Protein AF-A0A3D1TE10-F1 (afdb_monomer_lite)

Sequence (70 aa):
MASDPTLPLPPEGSNESLEQHSASEPQPENDLQQTATEGTPTGYDADQITVLEGLAAVRKRPAMYIGDTG

Secondary structure (DSSP, 8-state):
------PPPPP--------------------------S---SS--GGG--PPPTTHHHHHSHHHHHS---

Structure (mmCIF, N/CA/C/O backbone):
data_AF-A0A3D1TE10-F1
#
_entry.id   AF-A0A3D1TE10-F1
#
loop_
_atom_site.group_PDB
_atom_site.id
_atom_site.type_symbol
_atom_site.label_atom_id
_atom_site.label_alt_id
_atom_site.label_comp_id
_atom_site.label_asym_id
_atom_site.label_entity_id
_atom_site.label_seq_id
_atom_site.pdbx_PDB_ins_code
_atom_site.Cartn_x
_atom_site.Cartn_y
_atom_site.Cartn_z
_atom_site.occupancy
_atom_site.B_iso_or_equiv
_atom_site.auth_seq_id
_atom_site.auth_comp_id
_atom_site.auth_asym_id
_atom_site.auth_atom_id
_atom_site.pdbx_PDB_model_num
ATOM 1 N N . MET A 1 1 ? 8.485 -57.553 36.598 1.00 58.38 1 MET A N 1
ATOM 2 C CA . MET A 1 1 ? 9.398 -56.500 36.110 1.00 58.38 1 MET A CA 1
ATOM 3 C C . MET A 1 1 ? 9.577 -56.733 34.623 1.00 58.38 1 MET A C 1
ATOM 5 O O . MET A 1 1 ? 10.185 -57.730 34.263 1.00 58.38 1 MET A O 1
ATOM 9 N N . ALA A 1 2 ? 8.929 -55.928 33.779 1.00 57.53 2 ALA A N 1
ATOM 10 C CA . ALA A 1 2 ? 9.113 -56.014 32.335 1.00 57.53 2 ALA A CA 1
ATOM 11 C C . ALA A 1 2 ? 10.416 -55.282 32.002 1.00 57.53 2 ALA A C 1
ATOM 13 O O . ALA A 1 2 ? 10.514 -54.079 32.229 1.00 57.53 2 ALA A O 1
ATOM 14 N N . SER A 1 3 ? 11.432 -56.030 31.578 1.00 60.00 3 SER A N 1
ATOM 15 C CA . SER A 1 3 ? 12.675 -55.465 31.064 1.00 60.00 3 SER A CA 1
ATOM 16 C C . SER A 1 3 ? 12.367 -54.786 29.733 1.00 60.00 3 SER A C 1
ATOM 18 O O . SER A 1 3 ? 12.000 -55.455 28.770 1.00 60.00 3 SER A O 1
ATOM 20 N N . ASP A 1 4 ? 12.454 -53.463 29.721 1.00 73.62 4 ASP A N 1
ATOM 21 C CA . ASP A 1 4 ? 12.301 -52.623 28.537 1.00 73.62 4 ASP A CA 1
ATOM 22 C C . ASP A 1 4 ? 13.422 -52.943 27.527 1.00 73.62 4 ASP A C 1
ATOM 24 O O . ASP A 1 4 ? 14.600 -52.848 27.890 1.00 73.62 4 ASP A O 1
ATOM 28 N N . PRO A 1 5 ? 13.123 -53.392 26.293 1.00 69.88 5 PRO A N 1
ATOM 29 C CA . PRO A 1 5 ? 14.155 -53.623 25.298 1.00 69.88 5 PRO A CA 1
ATOM 30 C C . PRO A 1 5 ? 14.630 -52.270 24.760 1.00 69.88 5 PRO A C 1
ATOM 32 O O . PRO A 1 5 ? 13.957 -51.634 23.953 1.00 69.88 5 PRO A O 1
ATOM 35 N N . THR A 1 6 ? 15.809 -51.837 25.208 1.00 75.56 6 THR A N 1
ATOM 36 C CA . THR A 1 6 ? 16.533 -50.679 24.670 1.00 75.56 6 THR A CA 1
ATOM 37 C C . THR A 1 6 ? 16.516 -50.696 23.138 1.00 75.56 6 THR A C 1
ATOM 39 O O . THR A 1 6 ? 17.063 -51.604 22.511 1.00 75.56 6 THR A O 1
ATOM 42 N N . LEU A 1 7 ? 15.881 -49.685 22.537 1.00 71.00 7 LEU A N 1
ATOM 43 C CA . LEU A 1 7 ? 15.918 -49.440 21.096 1.00 71.00 7 LEU A CA 1
ATOM 44 C C . LEU A 1 7 ? 17.376 -49.250 20.637 1.00 71.00 7 LEU A C 1
ATOM 46 O O . LEU A 1 7 ? 18.115 -48.508 21.289 1.00 71.00 7 LEU A O 1
ATOM 50 N N . PRO A 1 8 ? 17.810 -49.871 19.526 1.00 67.94 8 PRO A N 1
ATOM 51 C CA . PRO A 1 8 ? 19.137 -49.614 18.989 1.00 67.94 8 PRO A CA 1
ATOM 52 C C . PRO A 1 8 ? 19.216 -48.164 18.497 1.00 67.94 8 PRO A C 1
ATOM 54 O O . PRO A 1 8 ? 18.377 -47.715 17.712 1.00 67.94 8 PRO A O 1
ATOM 57 N N . LEU A 1 9 ? 20.229 -47.435 18.968 1.00 63.78 9 LEU A N 1
ATOM 58 C CA . LEU A 1 9 ? 20.569 -46.117 18.441 1.00 63.78 9 LEU A CA 1
AT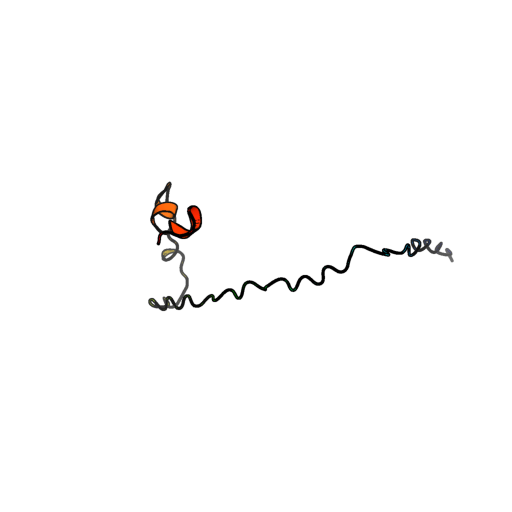OM 59 C C . LEU A 1 9 ? 20.957 -46.259 16.957 1.00 63.78 9 LEU A C 1
ATOM 61 O O . LEU A 1 9 ? 21.641 -47.227 16.606 1.00 63.78 9 LEU A O 1
ATOM 65 N N . PRO A 1 10 ? 20.523 -45.337 16.078 1.00 68.88 10 PRO A N 1
ATOM 66 C CA . PRO A 1 10 ? 20.936 -45.360 14.681 1.00 68.88 10 PRO A CA 1
ATOM 67 C C . PRO A 1 10 ? 22.466 -45.228 14.586 1.00 68.88 10 PRO A C 1
ATOM 69 O O . PRO A 1 10 ? 23.066 -44.542 15.416 1.00 68.88 10 PRO A O 1
ATOM 72 N N . PRO A 1 11 ? 23.113 -45.876 13.599 1.00 65.88 11 PRO A N 1
ATOM 73 C CA . PRO A 1 11 ? 24.550 -45.742 13.409 1.00 65.88 11 PRO A CA 1
ATOM 74 C C . PRO A 1 11 ? 24.897 -44.281 13.103 1.00 65.88 11 PRO A C 1
ATOM 76 O O . PRO A 1 11 ? 24.325 -43.686 12.187 1.00 65.88 11 PRO A O 1
ATOM 79 N N . GLU A 1 12 ? 25.844 -43.719 13.858 1.00 59.38 12 GLU A N 1
ATOM 80 C CA . GLU A 1 12 ? 26.525 -42.474 13.499 1.00 59.38 12 GLU A CA 1
ATOM 81 C C . GLU A 1 12 ? 27.300 -42.696 12.196 1.00 59.38 12 GLU A C 1
ATOM 83 O O . GLU A 1 12 ? 28.424 -43.193 12.177 1.00 59.38 12 GLU A O 1
ATOM 88 N N . GLY A 1 13 ? 26.637 -42.387 11.086 1.00 55.84 13 GLY A N 1
ATOM 89 C CA . GLY A 1 13 ? 27.216 -42.328 9.756 1.00 55.84 13 GLY A CA 1
ATOM 90 C C . GLY A 1 13 ? 27.540 -40.885 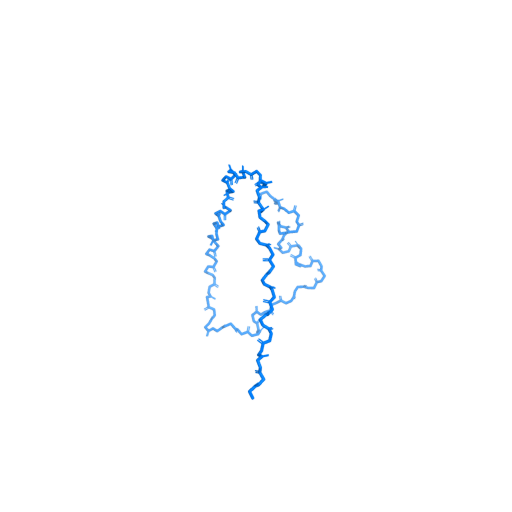9.416 1.00 55.84 13 GLY A C 1
ATOM 91 O O . GLY A 1 13 ? 26.690 -40.163 8.908 1.00 55.84 13 GLY A O 1
ATOM 92 N N . SER A 1 14 ? 28.769 -40.492 9.736 1.00 56.66 14 SER A N 1
ATOM 93 C CA . SER A 1 14 ? 29.667 -39.707 8.889 1.00 56.66 14 SER A CA 1
ATOM 94 C C . SER A 1 14 ? 29.006 -38.960 7.722 1.00 56.66 14 SER A C 1
ATOM 96 O O . SER A 1 14 ? 29.003 -39.434 6.587 1.00 56.66 14 SER A O 1
ATOM 98 N N . ASN A 1 15 ? 28.525 -37.745 7.963 1.00 58.22 15 ASN A N 1
ATOM 99 C CA . ASN A 1 15 ? 28.427 -36.738 6.912 1.00 58.22 15 ASN A CA 1
ATOM 100 C C . ASN A 1 15 ? 29.807 -36.089 6.712 1.00 58.22 15 ASN A C 1
ATOM 102 O O . ASN A 1 15 ? 30.022 -34.919 7.016 1.00 58.22 15 ASN A O 1
ATOM 106 N N . GLU A 1 16 ? 30.762 -36.878 6.217 1.00 60.44 16 GLU A N 1
ATOM 107 C CA . GLU A 1 16 ? 32.002 -36.338 5.672 1.00 60.44 16 GLU A CA 1
ATOM 108 C C . GLU A 1 16 ? 31.711 -35.727 4.295 1.00 60.44 16 GLU A C 1
ATOM 110 O O . GLU A 1 16 ? 31.193 -36.390 3.400 1.00 60.44 16 GLU A O 1
ATOM 115 N N . SER A 1 17 ? 32.096 -34.460 4.150 1.00 58.41 17 SER A N 1
ATOM 116 C CA . SER A 1 17 ? 32.246 -33.728 2.892 1.00 58.41 17 SER A CA 1
ATOM 117 C C . SER A 1 17 ? 30.961 -33.382 2.133 1.00 58.41 17 SER A C 1
ATOM 119 O O . SER A 1 17 ? 30.586 -34.028 1.160 1.00 58.41 17 SER A O 1
ATOM 121 N N . LEU A 1 18 ? 30.365 -32.247 2.496 1.00 60.16 18 LEU A N 1
ATOM 122 C CA . LEU A 1 18 ? 29.980 -31.284 1.470 1.00 60.16 18 LEU A CA 1
ATOM 123 C C . LEU A 1 18 ? 30.768 -30.011 1.757 1.00 60.16 18 LEU A C 1
ATOM 125 O O . LEU A 1 18 ? 30.626 -29.415 2.822 1.00 60.16 18 LEU A O 1
ATOM 129 N N . GLU A 1 19 ? 31.683 -29.738 0.836 1.00 57.09 19 GLU A N 1
ATOM 130 C CA . GLU A 1 19 ? 32.475 -28.545 0.615 1.00 57.09 19 GLU A CA 1
ATOM 131 C C . GLU A 1 19 ? 32.268 -27.383 1.589 1.00 57.09 19 GLU A C 1
ATOM 133 O O . GLU A 1 19 ? 31.182 -26.860 1.821 1.00 57.09 19 GLU A O 1
ATOM 138 N N . GLN A 1 20 ? 33.408 -26.899 2.063 1.00 59.16 20 GLN A N 1
ATOM 139 C CA . GLN A 1 20 ? 33.606 -25.583 2.637 1.00 59.16 20 GLN A CA 1
ATOM 140 C C . GLN A 1 20 ? 32.984 -24.510 1.729 1.00 59.16 20 GLN A C 1
ATOM 142 O O . GLN A 1 20 ? 33.650 -23.936 0.869 1.00 59.16 20 GLN A O 1
ATOM 147 N N . HIS A 1 21 ? 31.714 -24.177 1.947 1.00 52.06 21 HIS A N 1
ATOM 148 C CA . HIS A 1 21 ? 31.143 -22.924 1.480 1.00 52.06 21 HIS A CA 1
ATOM 149 C C . HIS A 1 21 ? 31.627 -21.843 2.445 1.00 52.06 21 HIS A C 1
ATOM 151 O O . HIS A 1 21 ? 30.876 -21.292 3.242 1.00 52.06 21 HIS A O 1
ATOM 157 N N . SER A 1 22 ? 32.923 -21.537 2.378 1.00 55.88 22 SER A N 1
ATOM 158 C CA . SER A 1 22 ? 33.453 -20.273 2.875 1.00 55.88 22 SER A CA 1
ATOM 159 C C . SER A 1 22 ? 33.052 -19.171 1.888 1.00 55.88 22 SER A C 1
ATOM 161 O O . SER A 1 22 ? 33.892 -18.477 1.326 1.00 55.88 22 SER A O 1
ATOM 163 N N . ALA A 1 23 ? 31.754 -19.057 1.618 1.00 64.06 23 ALA A N 1
ATOM 164 C CA . ALA A 1 23 ? 31.170 -17.886 1.008 1.00 64.06 23 ALA A CA 1
ATOM 165 C C . ALA A 1 23 ? 30.746 -17.018 2.185 1.00 64.06 23 ALA A C 1
ATOM 167 O O . ALA A 1 23 ? 29.776 -17.333 2.872 1.00 64.06 23 ALA A O 1
ATOM 168 N N . SER A 1 24 ? 31.512 -15.962 2.461 1.00 62.66 24 SER A N 1
ATOM 169 C CA . SER A 1 24 ? 30.977 -14.828 3.206 1.00 62.66 24 SER A CA 1
ATOM 170 C C . SER A 1 24 ? 29.743 -14.365 2.446 1.00 62.66 24 SER A C 1
ATOM 172 O O . SER A 1 24 ? 29.856 -13.673 1.439 1.00 62.66 24 SER A O 1
ATOM 174 N N . GLU A 1 25 ? 28.581 -14.835 2.875 1.00 64.56 25 GLU A N 1
ATOM 175 C CA . GLU A 1 25 ? 27.301 -14.351 2.404 1.00 64.56 25 GLU A CA 1
ATOM 176 C C . GLU A 1 25 ? 27.264 -12.875 2.816 1.00 64.56 25 GLU A C 1
ATOM 178 O O . GLU A 1 25 ? 27.340 -12.594 4.019 1.00 64.56 25 GLU A O 1
ATOM 183 N N . PRO A 1 26 ? 27.267 -11.908 1.876 1.00 62.84 26 PRO A N 1
ATOM 184 C CA . PRO A 1 26 ? 27.029 -10.535 2.262 1.00 62.84 26 PRO A CA 1
ATOM 185 C C . PRO A 1 26 ? 25.615 -10.524 2.829 1.00 62.84 26 PRO A C 1
ATOM 187 O O . PRO A 1 26 ? 24.635 -10.703 2.105 1.00 62.84 26 PRO A O 1
ATOM 190 N N . GLN A 1 27 ? 25.526 -10.400 4.153 1.00 58.81 27 GLN A N 1
ATOM 191 C CA . GLN A 1 27 ? 24.290 -10.041 4.820 1.00 58.81 27 GLN A CA 1
ATOM 192 C C . GLN A 1 27 ? 23.755 -8.836 4.046 1.00 58.81 27 GLN A C 1
ATOM 194 O O . GLN A 1 27 ? 24.502 -7.867 3.898 1.00 58.81 27 GLN A O 1
ATOM 199 N N . PRO A 1 28 ? 22.528 -8.868 3.501 1.00 61.25 28 PRO A N 1
ATOM 200 C CA . PRO A 1 28 ? 21.915 -7.634 3.071 1.00 61.25 28 PRO A CA 1
ATOM 201 C C . PRO A 1 28 ? 21.777 -6.802 4.344 1.00 61.25 28 PRO A C 1
ATOM 203 O O . PRO A 1 28 ? 20.890 -7.044 5.164 1.00 61.25 28 PRO A O 1
ATOM 206 N N . GLU A 1 29 ? 22.721 -5.886 4.548 1.00 61.06 29 GLU A N 1
ATOM 207 C CA . GLU A 1 29 ? 22.586 -4.729 5.412 1.00 61.06 29 GLU A CA 1
ATOM 208 C C . GLU A 1 29 ? 21.376 -3.974 4.881 1.00 61.06 29 GLU A C 1
ATOM 210 O O . GLU A 1 29 ? 21.417 -3.170 3.957 1.00 61.06 29 GLU A O 1
ATOM 215 N N . ASN A 1 30 ? 20.223 -4.419 5.364 1.00 60.88 30 ASN A N 1
ATOM 216 C CA . ASN A 1 30 ? 18.945 -3.845 5.056 1.00 60.88 30 ASN A CA 1
ATOM 217 C C . ASN A 1 30 ? 18.932 -2.545 5.846 1.00 60.88 30 ASN A C 1
ATOM 219 O O . ASN A 1 30 ? 18.499 -2.517 7.000 1.00 60.88 30 ASN A O 1
ATOM 223 N N . ASP A 1 31 ? 19.503 -1.501 5.241 1.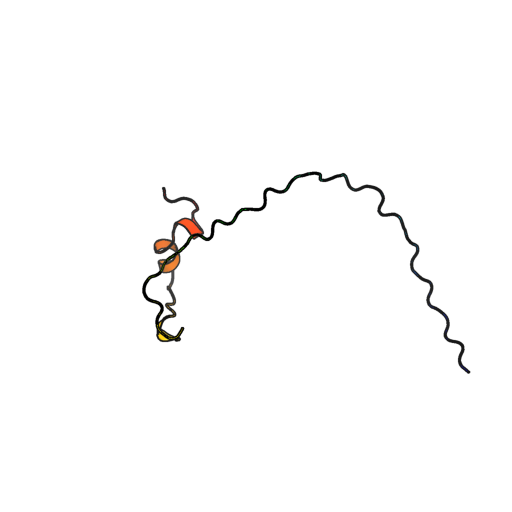00 58.28 31 ASP A N 1
ATOM 224 C CA . ASP A 1 31 ? 19.329 -0.109 5.624 1.00 58.28 31 ASP A CA 1
ATOM 225 C C . ASP A 1 31 ? 17.833 0.214 5.530 1.00 58.28 31 ASP A C 1
ATOM 227 O O . ASP A 1 31 ? 17.344 0.894 4.627 1.00 58.28 31 ASP A O 1
ATOM 231 N N . LEU A 1 32 ? 17.070 -0.284 6.504 1.00 57.22 32 LEU A N 1
ATOM 232 C CA . LEU A 1 32 ? 15.700 0.102 6.799 1.00 57.22 32 LEU A CA 1
ATOM 233 C C . LEU A 1 32 ? 15.712 1.504 7.416 1.00 57.22 32 LEU A C 1
ATOM 235 O O . LEU A 1 32 ? 15.125 1.753 8.467 1.00 57.22 32 LEU A O 1
ATOM 239 N N . GLN A 1 33 ? 16.373 2.456 6.763 1.00 56.44 33 GLN A N 1
ATOM 240 C CA . GLN A 1 33 ? 16.323 3.861 7.125 1.00 56.44 33 GLN A CA 1
ATOM 241 C C . GLN A 1 33 ? 15.114 4.522 6.445 1.00 56.44 33 GLN A C 1
ATOM 243 O O . GLN A 1 33 ? 15.212 5.574 5.826 1.00 56.44 33 GLN A O 1
ATOM 248 N N . GLN A 1 34 ? 13.931 3.913 6.572 1.00 55.84 34 GLN A N 1
ATOM 249 C CA . GLN A 1 34 ? 12.674 4.576 6.234 1.00 55.84 34 GLN A CA 1
ATOM 250 C C . GLN A 1 34 ? 12.122 5.235 7.498 1.00 55.84 34 GLN A C 1
ATOM 252 O O . GLN A 1 34 ? 11.152 4.776 8.098 1.00 55.84 34 GLN A O 1
ATOM 257 N N . THR A 1 35 ? 12.723 6.350 7.910 1.00 52.09 35 THR A N 1
ATOM 258 C CA . THR A 1 35 ? 12.093 7.252 8.880 1.00 52.09 35 THR A CA 1
ATOM 259 C C . THR A 1 35 ? 11.029 8.079 8.162 1.00 52.09 35 THR A C 1
ATOM 261 O O . THR A 1 35 ? 11.207 9.267 7.901 1.00 52.09 35 THR A O 1
ATOM 264 N N . ALA A 1 36 ? 9.912 7.441 7.809 1.00 57.25 36 ALA A N 1
ATOM 265 C CA . ALA A 1 36 ? 8.675 8.150 7.511 1.00 57.25 36 ALA A CA 1
ATOM 266 C C . ALA A 1 36 ? 7.996 8.489 8.845 1.00 57.25 36 ALA A C 1
ATOM 268 O O . ALA A 1 36 ? 7.043 7.836 9.261 1.00 57.25 36 ALA A O 1
ATOM 269 N N . THR A 1 37 ? 8.523 9.495 9.542 1.00 54.16 37 THR A N 1
ATOM 270 C CA . THR A 1 37 ? 7.818 10.133 10.659 1.00 54.16 37 THR A CA 1
ATOM 271 C C . THR A 1 37 ? 6.803 11.107 10.072 1.00 54.16 37 THR A C 1
ATOM 273 O O . THR A 1 37 ? 6.983 12.319 10.124 1.00 54.16 37 THR A O 1
ATOM 276 N N . GLU A 1 38 ? 5.737 10.579 9.479 1.00 60.75 38 GLU A N 1
ATOM 277 C CA . GLU A 1 38 ? 4.527 11.361 9.240 1.00 60.75 38 GLU A CA 1
ATOM 278 C C . GLU A 1 38 ? 3.515 10.958 10.304 1.00 60.75 38 GLU A C 1
ATOM 280 O O . GLU A 1 38 ? 2.866 9.924 10.204 1.00 60.75 38 GLU A O 1
ATOM 285 N N . GLY A 1 39 ? 3.497 11.769 11.368 1.00 58.78 39 GLY A N 1
ATOM 286 C CA . GLY A 1 39 ? 2.472 11.826 12.405 1.00 58.78 39 GLY A CA 1
ATOM 287 C C . GLY A 1 39 ? 1.987 10.476 12.897 1.00 58.78 39 GLY A C 1
ATOM 288 O O . GLY A 1 39 ? 0.946 10.029 12.441 1.00 58.78 39 GLY A O 1
ATOM 289 N N . THR A 1 40 ? 2.688 9.878 13.866 1.00 57.47 40 THR A N 1
ATOM 290 C CA . THR A 1 40 ? 2.184 8.730 14.628 1.00 57.47 40 THR A CA 1
ATOM 291 C C . THR A 1 40 ? 0.780 9.065 15.135 1.00 57.47 40 THR A C 1
ATOM 293 O O . THR A 1 40 ? 0.656 9.872 16.064 1.00 57.47 40 THR A O 1
ATOM 296 N N . PRO A 1 41 ? -0.288 8.500 14.550 1.00 62.19 41 PRO A N 1
ATOM 297 C CA . PRO A 1 41 ? -1.581 8.595 15.188 1.00 62.19 41 PRO A CA 1
ATOM 298 C C . PRO A 1 41 ? -1.461 7.839 16.513 1.00 62.19 41 PRO A C 1
ATOM 300 O O . PRO A 1 41 ? -0.733 6.851 16.615 1.00 62.19 41 PRO A O 1
ATOM 303 N N . THR A 1 42 ? -2.109 8.333 17.561 1.00 69.94 42 THR A N 1
ATOM 304 C CA . THR A 1 42 ? -1.992 7.838 18.945 1.00 69.94 42 THR A CA 1
ATOM 305 C C . THR A 1 42 ? -2.656 6.465 19.164 1.00 69.94 42 THR A C 1
ATOM 307 O O . THR A 1 42 ? -3.262 6.221 20.203 1.00 69.94 42 THR A O 1
ATOM 310 N N . GLY A 1 43 ? -2.553 5.581 18.176 1.00 79.88 43 GLY A N 1
ATOM 311 C CA . GLY A 1 43 ? -3.194 4.283 18.049 1.00 79.88 43 GLY A CA 1
ATOM 312 C C . GLY A 1 43 ? -3.165 3.865 16.579 1.00 79.88 43 GLY A C 1
ATOM 313 O O . GLY A 1 43 ? -3.415 4.691 15.699 1.00 79.88 43 GLY A O 1
ATOM 314 N N . TYR A 1 44 ? -2.811 2.607 16.310 1.00 85.31 44 TYR A N 1
ATOM 315 C CA . TYR A 1 44 ? -3.029 2.008 14.996 1.00 85.31 44 TYR A CA 1
ATOM 316 C C . TYR A 1 44 ? -4.463 1.484 14.952 1.00 85.31 44 TYR A C 1
ATOM 318 O O . TYR A 1 44 ? -4.744 0.408 15.481 1.00 85.31 44 TYR A O 1
ATOM 326 N N . ASP A 1 45 ? -5.363 2.282 14.387 1.00 87.88 45 ASP A N 1
ATOM 327 C CA . ASP A 1 45 ? -6.790 1.969 14.295 1.00 87.88 45 ASP A CA 1
ATOM 328 C C . ASP A 1 45 ? -7.156 1.460 12.896 1.00 87.88 45 ASP A C 1
ATOM 330 O O . ASP A 1 45 ? -6.475 1.745 11.908 1.00 87.88 45 ASP A O 1
ATOM 334 N N . ALA A 1 46 ? -8.262 0.715 12.793 1.00 90.38 46 ALA A N 1
ATOM 335 C CA . ALA A 1 46 ? -8.716 0.123 11.531 1.00 90.38 46 ALA A CA 1
ATOM 336 C C . ALA A 1 46 ? -8.923 1.165 10.415 1.00 90.38 46 ALA A C 1
ATOM 338 O O . ALA A 1 46 ? -8.678 0.867 9.248 1.00 90.38 46 ALA A O 1
ATOM 339 N N . ASP A 1 47 ? -9.288 2.397 10.774 1.00 90.38 47 ASP A N 1
ATOM 340 C CA . ASP A 1 47 ? -9.490 3.514 9.844 1.00 90.38 47 ASP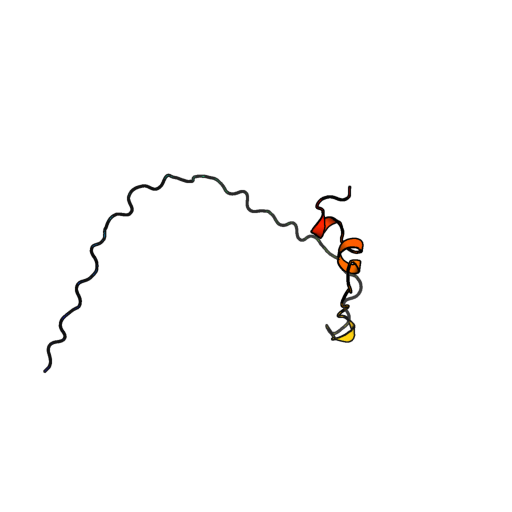 A CA 1
ATOM 341 C C . ASP A 1 47 ? -8.206 3.931 9.102 1.00 90.38 47 ASP A C 1
ATOM 343 O O . ASP A 1 47 ? -8.260 4.609 8.077 1.00 90.38 47 ASP A O 1
ATOM 347 N N . GLN A 1 48 ? -7.037 3.520 9.596 1.00 88.00 48 GLN A N 1
ATOM 348 C CA . GLN A 1 48 ? -5.738 3.797 8.976 1.00 88.00 48 GLN A CA 1
ATOM 349 C C . GLN A 1 48 ? -5.334 2.725 7.958 1.00 88.00 48 GLN A C 1
ATOM 351 O O . GLN A 1 48 ? -4.335 2.874 7.251 1.00 88.00 48 GLN A O 1
ATOM 356 N N . ILE A 1 49 ? -6.097 1.635 7.861 1.00 89.62 49 ILE A N 1
ATOM 357 C CA . ILE A 1 49 ? -5.863 0.566 6.897 1.00 89.62 49 ILE A CA 1
ATOM 358 C C . ILE A 1 49 ? -6.557 0.939 5.592 1.00 89.62 49 ILE A C 1
ATOM 360 O O . ILE A 1 49 ? -7.779 1.002 5.510 1.00 89.62 49 ILE A O 1
ATOM 364 N N . THR A 1 50 ? -5.771 1.148 4.536 1.00 91.44 50 THR A N 1
ATOM 365 C CA . THR A 1 50 ? -6.310 1.384 3.192 1.00 91.44 50 THR A CA 1
ATOM 366 C C . THR A 1 50 ? -6.090 0.161 2.315 1.00 91.44 50 THR A C 1
ATOM 368 O O . THR A 1 50 ? -4.951 -0.216 2.032 1.00 91.44 50 THR A O 1
ATOM 371 N N . VAL A 1 51 ? -7.184 -0.433 1.839 1.00 92.25 51 VAL A N 1
ATOM 372 C CA . VAL A 1 51 ? -7.137 -1.472 0.808 1.00 92.25 51 VAL A CA 1
ATOM 373 C C . VAL A 1 51 ? -7.073 -0.796 -0.556 1.00 92.25 51 VAL A C 1
ATOM 375 O O . VAL A 1 51 ? -7.908 0.039 -0.893 1.00 92.25 51 VAL A O 1
ATOM 378 N N . LEU A 1 52 ? -6.061 -1.148 -1.343 1.00 94.75 52 LEU A N 1
ATOM 379 C CA . LEU A 1 52 ? -5.905 -0.653 -2.706 1.00 94.75 52 LEU A CA 1
ATOM 380 C C . LEU A 1 52 ? -6.455 -1.692 -3.683 1.00 94.75 52 LEU A C 1
ATOM 382 O O . LEU A 1 52 ? -5.944 -2.807 -3.758 1.00 94.75 52 LEU A O 1
ATOM 386 N N . GLU A 1 53 ? -7.486 -1.317 -4.438 1.00 93.94 53 GLU A N 1
ATOM 387 C CA . GLU A 1 53 ? -8.155 -2.217 -5.379 1.00 93.94 53 GLU A CA 1
ATOM 388 C C . GLU A 1 53 ? -7.454 -2.269 -6.746 1.00 93.94 53 GLU A C 1
ATOM 390 O O . GLU A 1 53 ? -6.922 -1.277 -7.261 1.00 93.94 53 GLU A O 1
ATOM 395 N N . GLY A 1 54 ? -7.473 -3.451 -7.368 1.00 94.38 54 GLY A N 1
ATOM 396 C CA . GLY A 1 54 ? -6.928 -3.670 -8.708 1.00 94.38 54 GLY A CA 1
ATOM 397 C C . GLY A 1 54 ? -5.448 -3.285 -8.827 1.00 94.38 54 GLY A C 1
ATOM 398 O O . GLY A 1 54 ? -4.606 -3.740 -8.059 1.00 94.38 54 GLY A O 1
ATOM 399 N N . LEU A 1 55 ? -5.117 -2.437 -9.810 1.00 94.50 55 LEU A N 1
ATOM 400 C CA . LEU A 1 55 ? -3.740 -1.984 -10.078 1.0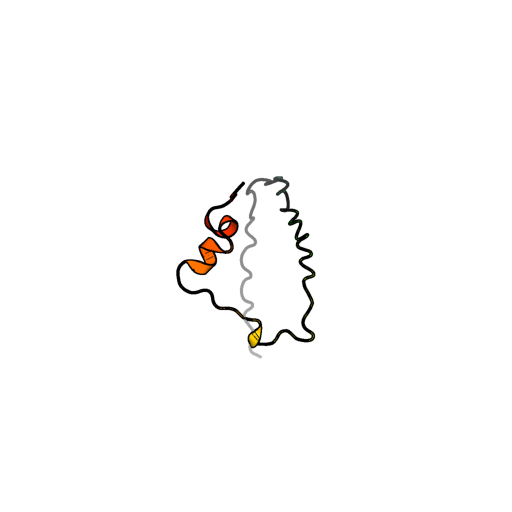0 94.50 55 LEU A CA 1
ATOM 401 C C . LEU A 1 55 ? -3.316 -0.749 -9.265 1.00 94.50 55 LEU A C 1
ATOM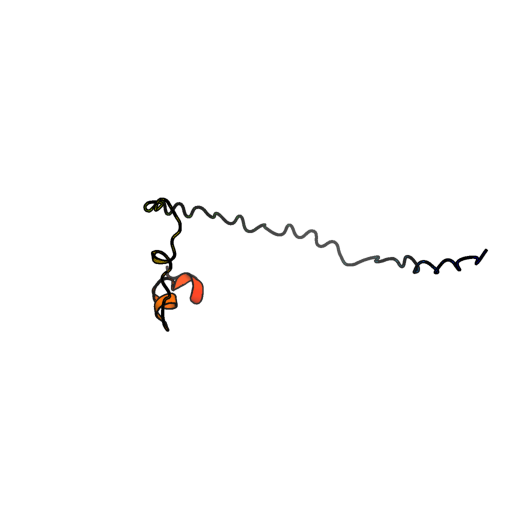 403 O O . LEU A 1 55 ? -2.224 -0.216 -9.485 1.00 94.50 55 LEU A O 1
ATOM 407 N N . ALA A 1 56 ? -4.152 -0.266 -8.341 1.00 94.38 56 ALA A N 1
ATOM 408 C CA . ALA A 1 56 ? -3.838 0.924 -7.552 1.00 94.38 56 ALA A CA 1
ATOM 409 C C . ALA A 1 56 ? -2.573 0.736 -6.695 1.00 94.38 56 ALA A C 1
ATOM 411 O O . ALA A 1 56 ? -1.741 1.640 -6.637 1.00 94.38 56 ALA A O 1
ATOM 412 N N . ALA A 1 57 ? -2.376 -0.451 -6.110 1.00 92.31 57 ALA A N 1
ATOM 413 C CA . ALA A 1 57 ? -1.177 -0.777 -5.334 1.00 92.31 57 ALA A CA 1
ATOM 414 C C . ALA A 1 57 ? 0.107 -0.697 -6.176 1.00 92.31 57 ALA A C 1
ATOM 416 O O . ALA A 1 57 ? 1.082 -0.065 -5.766 1.00 92.31 57 ALA A O 1
ATOM 417 N N . VAL A 1 58 ? 0.061 -1.249 -7.393 1.00 91.75 58 VAL A N 1
ATOM 418 C CA . VAL A 1 58 ? 1.192 -1.270 -8.333 1.00 91.75 58 VAL A CA 1
ATOM 419 C C . VAL A 1 58 ? 1.584 0.138 -8.757 1.00 91.75 58 VAL A C 1
ATOM 421 O O . VAL A 1 58 ? 2.759 0.472 -8.785 1.00 91.75 58 VAL A O 1
ATOM 424 N N . ARG A 1 59 ? 0.606 1.007 -9.022 1.00 93.56 59 ARG A N 1
ATOM 425 C CA . ARG A 1 59 ? 0.882 2.413 -9.354 1.00 93.56 59 ARG A CA 1
ATOM 426 C C . ARG A 1 59 ? 1.402 3.213 -8.165 1.00 93.56 59 ARG A C 1
ATOM 428 O O . ARG A 1 59 ? 2.180 4.137 -8.362 1.00 93.56 59 ARG A O 1
ATOM 435 N N . LYS A 1 60 ? 0.952 2.901 -6.945 1.00 93.56 60 LYS A N 1
ATOM 436 C CA . LYS A 1 60 ? 1.359 3.632 -5.739 1.00 93.56 60 LYS A CA 1
ATOM 437 C C . LYS A 1 60 ? 2.800 3.321 -5.345 1.00 93.56 60 LYS A C 1
ATOM 439 O O . LYS A 1 60 ? 3.487 4.202 -4.838 1.00 93.56 60 LYS A O 1
ATOM 444 N N . ARG A 1 61 ? 3.240 2.081 -5.554 1.00 92.69 61 ARG A N 1
ATOM 445 C CA . ARG A 1 61 ? 4.600 1.626 -5.249 1.00 92.69 61 ARG A CA 1
ATOM 446 C C . ARG A 1 61 ? 5.149 0.799 -6.411 1.00 92.69 61 ARG A C 1
ATOM 448 O O . ARG A 1 61 ? 5.343 -0.400 -6.241 1.00 92.69 61 ARG A O 1
ATOM 455 N N . PRO A 1 62 ? 5.409 1.412 -7.579 1.00 93.12 62 PRO A N 1
ATOM 456 C CA . PRO A 1 62 ? 5.831 0.671 -8.766 1.00 93.12 62 PRO A CA 1
ATOM 457 C C . PRO A 1 62 ? 7.148 -0.049 -8.521 1.00 93.12 62 PRO A C 1
ATOM 459 O O . PRO A 1 62 ? 7.282 -1.205 -8.915 1.00 93.12 62 PRO A O 1
ATOM 462 N N . ALA A 1 63 ? 8.055 0.570 -7.762 1.00 95.44 63 ALA A N 1
ATOM 463 C CA . ALA A 1 63 ? 9.370 0.004 -7.544 1.00 95.44 63 ALA A CA 1
ATOM 464 C C . ALA A 1 63 ? 9.348 -1.390 -6.884 1.00 95.44 63 ALA A C 1
ATOM 466 O O . ALA A 1 63 ? 10.146 -2.276 -7.168 1.00 95.44 63 ALA A O 1
ATOM 467 N N . MET A 1 64 ? 8.338 -1.637 -6.053 1.00 93.62 64 MET A N 1
ATOM 468 C CA . MET A 1 64 ? 8.145 -2.932 -5.409 1.00 93.62 64 MET A CA 1
ATOM 469 C C . MET A 1 64 ? 7.779 -4.052 -6.396 1.00 93.62 64 MET A C 1
ATOM 471 O O . MET A 1 64 ? 8.082 -5.211 -6.137 1.00 93.62 64 MET A O 1
ATOM 475 N N . TYR A 1 65 ? 7.113 -3.726 -7.505 1.00 93.31 65 TYR A N 1
ATOM 476 C CA . TYR A 1 65 ? 6.601 -4.714 -8.461 1.00 93.31 65 TYR A CA 1
ATOM 477 C C . TYR A 1 65 ? 7.456 -4.828 -9.722 1.00 93.31 65 TYR A C 1
ATOM 479 O O . TYR A 1 65 ? 7.512 -5.904 -10.312 1.00 93.31 65 TYR A O 1
ATOM 487 N N . ILE A 1 66 ? 8.081 -3.727 -10.152 1.00 92.12 66 ILE A N 1
ATOM 488 C CA . ILE A 1 66 ? 8.886 -3.671 -11.382 1.00 92.12 66 ILE A CA 1
ATOM 489 C C . ILE A 1 66 ? 10.381 -3.423 -11.136 1.00 92.12 66 ILE A C 1
ATOM 491 O O . ILE A 1 66 ? 11.147 -3.454 -12.094 1.00 92.12 66 ILE A O 1
ATOM 495 N N . GLY A 1 67 ? 10.812 -3.237 -9.884 1.00 91.31 67 GLY A N 1
ATOM 496 C CA . GLY A 1 67 ? 12.213 -2.987 -9.535 1.00 91.31 67 GLY A CA 1
ATOM 497 C C . GLY A 1 67 ? 12.535 -1.498 -9.444 1.00 91.31 67 GLY A C 1
ATOM 498 O O . GLY A 1 67 ? 11.786 -0.735 -8.864 1.00 91.31 67 GLY A O 1
ATOM 499 N N . ASP A 1 68 ? 13.657 -1.043 -9.973 1.00 88.06 68 ASP A N 1
ATOM 500 C CA . ASP A 1 68 ? 13.976 0.386 -9.919 1.00 88.06 68 ASP A CA 1
ATOM 501 C C . ASP A 1 68 ? 13.053 1.207 -10.849 1.00 88.06 68 ASP A C 1
ATOM 503 O O . ASP A 1 68 ? 12.756 0.786 -11.970 1.00 88.06 68 ASP A O 1
ATOM 507 N N . THR A 1 69 ? 12.586 2.373 -10.389 1.00 80.06 69 THR A N 1
ATOM 508 C CA . THR A 1 69 ? 11.859 3.347 -11.227 1.00 80.06 69 THR A CA 1
ATOM 509 C C . THR A 1 69 ? 12.681 4.581 -11.599 1.00 80.06 69 THR A C 1
ATOM 511 O O . THR A 1 69 ? 12.157 5.433 -12.323 1.00 80.06 69 THR A O 1
ATOM 514 N N . GLY A 1 70 ? 13.951 4.638 -11.177 1.00 75.00 70 GLY A N 1
ATOM 515 C CA . GLY A 1 70 ? 14.897 5.724 -11.440 1.00 75.00 70 GLY A CA 1
ATOM 516 C C . GLY A 1 70 ? 15.069 6.693 -10.281 1.00 75.00 70 GLY A C 1
ATOM 517 O O . GLY A 1 70 ? 14.101 6.884 -9.508 1.00 75.00 70 GLY A O 1
#

Foldseek 3Di:
DDDDPDDDDPDPDDPPDDDDPPPPPPDPPPPPVPPPPPDDDPDDDPVPDDDDPDCRVCVVCVCVVPNDPD

pLDDT: mean 72.79, std 15.35, range [52.06, 95.44]

Radius of gyration: 27.31 Å; chains: 1; bounding box: 43×68×48 Å